Protein AF-A0AAE1W973-F1 (afdb_monomer_lite)

Organism: NCBI:txid2727404

Foldseek 3Di:
DVVVVVVVVVVVVVVVVVVVVVVVVVVDDDPPPPQDWDFDVCQQVVVCADPVSHTDTDGDDADDDVCRPPDDDDDDDDDDD

Radius of gyration: 27.18 Å; chains: 1; bounding box: 65×41×54 Å

Sequence (81 aa):
MEKSIRTMGDYWTKLLICALVLLTTQVHCHFNPRINVTFLDNAVSIGAVCLDGSPAGYHYEKGYGTGADNWLVYLPVGSQT

pLDDT: mean 84.01, std 14.31, range [52.84, 97.06]

InterPro domains:
  IPR004963 Pectinacetylesterase/NOTUM [PF03283] (34-76)
  IPR004963 Pectinacetylesterase/NOTUM [PTHR21562] (23-78)

Secondary structure (DSSP, 8-state):
-HHHHHHHHHHHHHHHHHHHHHHHHTSSS------PEEEPTTTTTTT-B-TTSPBPEEE-----GGGTT------------

Structure (mmCIF, N/CA/C/O backbone):
data_AF-A0AAE1W973-F1
#
_entry.id   AF-A0AAE1W973-F1
#
loop_
_atom_site.group_PDB
_atom_site.id
_atom_site.type_symbol
_atom_site.label_atom_id
_atom_site.label_alt_id
_atom_site.label_comp_id
_atom_site.label_asym_id
_atom_site.label_entity_id
_atom_site.label_seq_id
_atom_site.pdbx_PDB_ins_code
_atom_site.Cartn_x
_atom_site.Cartn_y
_atom_site.Cartn_z
_atom_site.occupancy
_atom_site.B_iso_or_equiv
_atom_site.auth_seq_id
_atom_site.auth_comp_id
_atom_site.auth_asym_id
_atom_site.auth_atom_id
_atom_site.pdbx_PDB_model_num
ATOM 1 N N . MET A 1 1 ? 48.683 27.701 -34.174 1.00 53.22 1 MET A N 1
ATOM 2 C CA . MET A 1 1 ? 47.309 28.060 -34.586 1.00 53.22 1 MET A CA 1
ATOM 3 C C . MET A 1 1 ? 46.426 26.823 -34.780 1.00 53.22 1 MET A C 1
ATOM 5 O O . MET A 1 1 ? 45.317 26.804 -34.284 1.00 53.22 1 MET A O 1
ATOM 9 N N . GLU A 1 2 ? 46.920 25.743 -35.390 1.00 60.66 2 GLU A N 1
ATOM 10 C CA . GLU A 1 2 ? 46.160 24.488 -35.565 1.00 60.66 2 GLU A CA 1
ATOM 11 C C . GLU A 1 2 ? 45.831 23.746 -34.250 1.00 60.66 2 GLU A C 1
ATOM 13 O O . GLU A 1 2 ? 44.740 23.207 -34.085 1.00 60.66 2 GLU A O 1
ATOM 18 N N . LYS A 1 3 ? 46.749 23.771 -33.269 1.00 61.00 3 LYS A N 1
ATOM 19 C CA . LYS A 1 3 ? 46.538 23.140 -31.954 1.00 61.00 3 LYS A CA 1
ATOM 20 C C . LYS A 1 3 ? 45.350 23.746 -31.192 1.00 61.00 3 LYS A C 1
ATOM 22 O O . LYS A 1 3 ? 44.591 22.993 -30.604 1.00 61.00 3 LYS A O 1
ATOM 27 N N . SER A 1 4 ? 45.139 25.067 -31.258 1.00 57.81 4 SER A N 1
ATOM 28 C CA . SER A 1 4 ? 44.018 25.719 -30.561 1.00 57.81 4 SER A CA 1
ATOM 29 C C . SER A 1 4 ? 42.662 25.400 -31.191 1.00 57.81 4 SER A C 1
ATOM 31 O O . SER A 1 4 ? 41.669 25.330 -30.478 1.00 57.81 4 SER A O 1
ATOM 33 N N . ILE A 1 5 ? 42.616 25.160 -32.506 1.00 63.50 5 ILE A N 1
ATOM 34 C CA . ILE A 1 5 ? 41.397 24.752 -33.222 1.00 63.50 5 ILE A CA 1
ATOM 35 C C . ILE A 1 5 ? 41.003 23.323 -32.825 1.00 63.50 5 ILE A C 1
ATOM 37 O O . ILE A 1 5 ? 39.835 23.068 -32.538 1.00 63.50 5 ILE A O 1
ATOM 41 N N . ARG A 1 6 ? 41.985 22.413 -32.728 1.00 66.88 6 ARG A N 1
ATOM 42 C CA . ARG A 1 6 ? 41.771 21.027 -32.274 1.00 66.88 6 ARG A CA 1
ATOM 43 C C . ARG A 1 6 ? 41.257 20.980 -30.832 1.00 66.88 6 ARG A C 1
ATOM 45 O O . ARG A 1 6 ? 40.216 20.390 -30.580 1.00 66.88 6 ARG A O 1
ATOM 52 N N . THR A 1 7 ? 41.913 21.702 -29.921 1.00 66.50 7 THR A N 1
ATOM 53 C CA . THR A 1 7 ? 41.501 21.775 -28.509 1.00 66.50 7 THR A CA 1
ATOM 54 C C . THR A 1 7 ? 40.100 22.372 -28.353 1.00 66.50 7 THR A C 1
ATOM 56 O O . THR A 1 7 ? 39.315 21.900 -27.538 1.00 66.50 7 THR A O 1
ATOM 59 N N . MET A 1 8 ? 39.750 23.380 -29.156 1.00 69.38 8 MET A N 1
ATOM 60 C CA . MET A 1 8 ? 38.413 23.970 -29.138 1.00 69.38 8 MET A CA 1
ATOM 61 C C . MET A 1 8 ? 37.347 22.960 -29.590 1.00 69.38 8 MET A C 1
ATOM 63 O O . MET A 1 8 ? 36.333 22.826 -28.911 1.00 69.38 8 MET A O 1
ATOM 67 N N . GLY A 1 9 ? 37.601 22.190 -30.655 1.00 78.62 9 GLY A N 1
ATOM 68 C CA . GLY A 1 9 ? 36.717 21.105 -31.108 1.00 78.62 9 GLY A CA 1
ATOM 69 C C . GLY A 1 9 ? 36.492 20.009 -30.059 1.00 78.62 9 GLY A C 1
ATOM 70 O O . GLY A 1 9 ? 35.365 19.533 -29.897 1.00 78.62 9 GLY A O 1
ATOM 71 N N . ASP A 1 10 ? 37.519 19.670 -29.279 1.00 82.31 10 ASP A N 1
ATOM 72 C CA . ASP A 1 10 ? 37.416 18.692 -28.190 1.00 82.31 10 ASP A CA 1
ATOM 73 C C . ASP A 1 10 ? 36.504 19.187 -27.055 1.00 82.31 10 ASP A C 1
ATOM 75 O O . ASP A 1 10 ? 35.700 18.416 -26.522 1.00 82.31 10 ASP A O 1
ATOM 79 N N . TYR A 1 11 ? 36.573 20.478 -26.705 1.00 87.75 11 TYR A N 1
ATOM 80 C CA . TYR A 1 11 ? 35.682 21.077 -25.705 1.00 87.75 11 TYR A CA 1
ATOM 81 C C . TYR A 1 11 ? 34.231 21.114 -26.176 1.00 87.75 11 TYR A C 1
ATOM 83 O O . TYR A 1 11 ? 33.342 20.744 -25.411 1.00 87.75 11 TYR A O 1
ATOM 91 N N . TRP A 1 12 ? 33.988 21.494 -27.432 1.00 87.69 12 TRP A N 1
ATOM 92 C CA . TRP A 1 12 ? 32.646 21.479 -28.019 1.00 87.69 12 TRP A CA 1
ATOM 93 C C . TRP A 1 12 ? 32.060 20.072 -28.054 1.00 87.69 12 TRP A C 1
ATOM 95 O O . TRP A 1 12 ? 30.898 19.888 -27.700 1.00 87.69 12 TRP A O 1
ATOM 105 N N . THR A 1 13 ? 32.875 19.072 -28.393 1.00 89.56 13 THR A N 1
ATOM 106 C CA . THR A 1 13 ? 32.453 17.666 -28.403 1.00 89.56 13 THR A CA 1
ATOM 107 C C . THR A 1 13 ? 32.111 17.183 -26.994 1.00 89.56 13 THR A C 1
ATOM 109 O O . THR A 1 13 ? 31.055 16.589 -26.787 1.00 89.56 13 THR A O 1
ATOM 112 N N . LYS A 1 14 ? 32.949 17.490 -25.995 1.00 88.62 14 LYS A N 1
ATOM 113 C CA . LYS A 1 14 ? 32.666 17.171 -24.584 1.00 88.62 14 LYS A CA 1
ATOM 114 C C . LYS A 1 14 ? 31.404 17.870 -24.077 1.00 88.62 14 LYS A C 1
ATOM 116 O O . LYS A 1 14 ? 30.622 17.247 -23.366 1.00 88.62 14 LYS A O 1
ATOM 121 N N . LEU A 1 15 ? 31.183 19.127 -24.460 1.00 91.75 15 LEU A N 1
ATOM 122 C CA . LEU A 1 15 ? 30.004 19.900 -24.071 1.00 91.75 15 LEU A CA 1
ATOM 123 C C . LEU A 1 15 ? 28.725 19.329 -24.700 1.00 91.75 15 LEU A C 1
ATOM 125 O O . LEU A 1 15 ? 27.724 19.185 -24.003 1.00 91.75 15 LEU A O 1
ATOM 129 N N . LEU A 1 16 ? 28.781 18.920 -25.970 1.00 92.38 16 LEU A N 1
ATOM 130 C CA . LEU A 1 16 ? 27.695 18.216 -26.661 1.00 92.38 16 LEU A CA 1
ATOM 131 C C . LEU A 1 16 ? 27.364 16.876 -25.995 1.00 92.38 16 LEU A C 1
ATOM 133 O O . LEU A 1 16 ? 26.194 16.588 -25.755 1.00 92.38 16 LEU A O 1
ATOM 137 N N . ILE A 1 17 ? 28.382 16.084 -25.644 1.00 91.56 17 ILE A N 1
ATOM 138 C CA . ILE A 1 17 ? 28.196 14.815 -24.927 1.00 91.56 17 ILE A CA 1
ATOM 139 C C . ILE A 1 17 ? 27.574 15.067 -23.548 1.00 91.56 17 ILE A C 1
ATOM 141 O O . ILE A 1 17 ? 26.597 14.408 -23.205 1.00 91.56 17 ILE A O 1
ATOM 145 N N . CYS A 1 18 ? 28.069 16.045 -22.781 1.00 88.69 18 CYS A N 1
ATOM 146 C CA . CYS A 1 18 ? 27.472 16.418 -21.495 1.00 88.69 18 CYS A CA 1
ATOM 147 C C . CYS A 1 18 ? 26.010 16.853 -21.648 1.00 88.69 18 CYS A C 1
ATOM 149 O O . CYS A 1 18 ? 25.168 16.405 -20.877 1.00 88.69 18 CYS A O 1
ATOM 151 N N . ALA A 1 19 ? 25.685 17.676 -22.646 1.00 89.69 19 ALA A N 1
ATOM 152 C CA . ALA A 1 19 ? 24.316 18.120 -22.895 1.00 89.69 19 ALA A CA 1
ATOM 153 C C . ALA A 1 19 ? 23.385 16.949 -23.259 1.00 89.69 19 ALA A C 1
ATOM 155 O O . ALA A 1 19 ? 22.295 16.849 -22.706 1.00 89.69 19 ALA A O 1
ATOM 156 N N . LEU A 1 20 ? 23.824 16.026 -24.122 1.00 86.19 20 LEU A N 1
ATOM 157 C CA . LEU A 1 20 ? 23.068 14.817 -24.476 1.00 86.19 20 LEU A CA 1
ATOM 158 C C . LEU A 1 20 ? 22.862 13.894 -23.267 1.00 86.19 20 LEU A C 1
ATOM 160 O O . LEU A 1 20 ? 21.755 13.404 -23.046 1.00 86.19 20 LEU A O 1
ATOM 164 N N . VAL A 1 21 ? 23.895 13.697 -22.444 1.00 85.06 21 VAL A N 1
ATOM 165 C CA . VAL A 1 21 ? 23.781 12.934 -21.193 1.00 85.06 21 VAL A CA 1
ATOM 166 C C . VAL A 1 21 ? 22.764 13.602 -20.264 1.00 85.06 21 VAL A C 1
ATOM 168 O O . VAL A 1 21 ? 21.832 12.939 -19.826 1.00 85.06 21 VAL A O 1
ATOM 171 N N . LEU A 1 22 ? 22.848 14.916 -20.047 1.00 82.19 22 LEU A N 1
ATOM 172 C CA . LEU A 1 22 ? 21.896 15.647 -19.202 1.00 82.19 22 LEU A CA 1
ATOM 173 C C . LEU A 1 22 ? 20.452 15.555 -19.726 1.00 82.19 22 LEU A C 1
ATOM 175 O O . LEU A 1 22 ? 19.536 15.302 -18.943 1.00 82.19 22 LEU A O 1
ATOM 179 N N . LEU A 1 23 ? 20.253 15.671 -21.043 1.00 77.19 23 LEU A N 1
ATOM 180 C CA . LEU A 1 23 ? 18.942 15.535 -21.692 1.00 77.19 23 LEU A CA 1
ATOM 181 C C . LEU A 1 23 ? 18.357 14.120 -21.549 1.00 77.19 23 LEU A C 1
ATOM 183 O O . LEU A 1 23 ? 17.149 13.973 -21.383 1.00 77.19 23 LEU A O 1
ATOM 187 N N . THR A 1 24 ? 19.191 13.076 -21.564 1.00 69.00 24 THR A N 1
ATOM 188 C CA . THR A 1 24 ? 18.737 11.682 -21.368 1.00 69.00 24 THR A CA 1
ATOM 189 C C . THR A 1 24 ? 18.538 11.309 -19.896 1.00 69.00 24 THR A C 1
ATOM 191 O O . THR A 1 24 ? 17.681 10.481 -19.587 1.00 69.00 24 THR A O 1
ATOM 194 N N . THR A 1 25 ? 19.256 11.946 -18.963 1.00 59.25 25 THR A N 1
ATOM 195 C CA . THR A 1 25 ? 19.105 11.685 -17.516 1.00 59.25 25 THR A CA 1
ATOM 196 C C . THR A 1 25 ? 17.780 12.174 -16.928 1.00 59.25 25 THR A C 1
ATOM 198 O O . THR A 1 25 ? 17.427 11.758 -15.831 1.00 59.25 25 THR A O 1
ATOM 201 N N . GLN A 1 26 ? 17.004 12.988 -17.654 1.00 58.34 26 GLN A N 1
ATOM 202 C CA . GLN A 1 26 ? 15.649 13.375 -17.237 1.00 58.34 26 GLN A CA 1
ATOM 203 C C . GLN A 1 26 ? 14.580 12.304 -17.525 1.00 58.34 26 GLN A C 1
ATOM 205 O O . GLN A 1 26 ? 13.425 12.484 -17.147 1.00 58.34 26 GLN A O 1
ATOM 210 N N . VAL A 1 27 ? 14.940 11.187 -18.174 1.00 57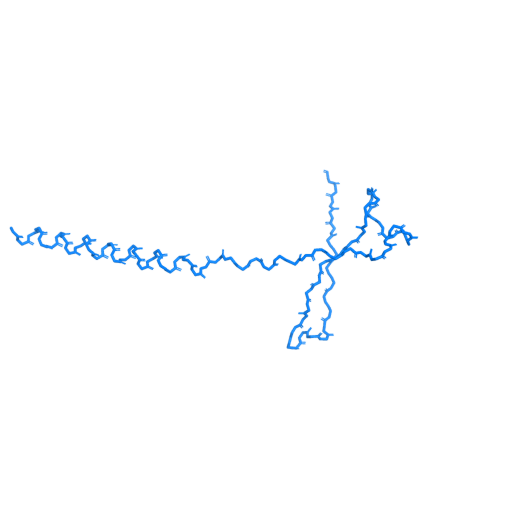.22 27 VAL A N 1
ATOM 211 C CA . VAL A 1 27 ? 13.975 10.167 -18.635 1.00 57.22 27 VAL A CA 1
ATOM 212 C C . VAL A 1 27 ? 13.901 8.943 -17.713 1.00 57.22 27 VAL A C 1
ATOM 214 O O . VAL A 1 27 ? 12.990 8.129 -17.841 1.00 57.22 27 VAL A O 1
ATOM 217 N N . HIS A 1 28 ? 14.778 8.822 -16.715 1.00 58.75 28 HIS A N 1
ATOM 218 C CA . HIS A 1 28 ? 14.696 7.735 -15.743 1.00 58.75 28 HIS A CA 1
ATOM 219 C C . HIS A 1 28 ? 14.453 8.261 -14.327 1.00 58.75 28 HIS A C 1
ATOM 221 O O . HIS A 1 28 ? 15.218 9.065 -13.805 1.00 58.75 28 HIS A O 1
ATOM 227 N N . CYS A 1 29 ? 13.410 7.699 -13.706 1.00 57.41 29 CYS A N 1
ATOM 228 C CA . CYS A 1 29 ? 13.143 7.672 -12.264 1.00 57.41 29 CYS A CA 1
ATOM 229 C C . CYS A 1 29 ? 12.246 8.778 -11.681 1.00 57.41 29 CYS A C 1
ATOM 231 O O . CYS A 1 29 ? 12.597 9.418 -10.696 1.00 57.41 29 CYS A O 1
ATOM 233 N N . HIS A 1 30 ? 11.004 8.881 -12.159 1.00 53.81 30 HIS A N 1
ATOM 234 C CA . HIS A 1 30 ? 9.893 9.134 -11.231 1.00 53.81 30 HIS A CA 1
ATOM 235 C C . HIS A 1 30 ? 8.628 8.377 -11.651 1.00 53.81 30 HIS A C 1
ATOM 237 O O . HIS A 1 30 ? 7.595 8.963 -11.949 1.00 53.81 30 HIS A O 1
ATOM 243 N N . PHE A 1 31 ? 8.710 7.045 -11.668 1.00 60.03 31 PHE A N 1
ATOM 244 C CA . PHE A 1 31 ? 7.517 6.206 -11.585 1.00 60.03 31 PHE A CA 1
ATOM 245 C C . PHE A 1 31 ? 7.513 5.537 -10.213 1.00 60.03 31 PHE A C 1
ATOM 247 O O . PHE A 1 31 ? 7.915 4.391 -10.054 1.00 60.03 31 PHE A O 1
ATOM 254 N N . ASN A 1 32 ? 7.136 6.305 -9.192 1.00 61.25 32 ASN A N 1
ATOM 255 C CA . ASN A 1 32 ? 6.691 5.729 -7.933 1.00 61.25 32 ASN A CA 1
ATOM 256 C C . ASN A 1 32 ? 5.165 5.855 -7.936 1.00 61.25 32 ASN A C 1
ATOM 258 O O . ASN A 1 32 ? 4.662 6.916 -7.546 1.00 61.25 32 ASN A O 1
ATOM 262 N N . PRO A 1 33 ? 4.424 4.865 -8.469 1.00 67.69 33 PRO A N 1
ATOM 263 C CA . PRO A 1 33 ? 2.980 4.855 -8.339 1.00 67.69 33 PRO A CA 1
ATOM 264 C C . PRO A 1 33 ? 2.686 4.729 -6.845 1.00 67.69 33 PRO A C 1
ATOM 266 O O . PRO A 1 33 ? 2.706 3.646 -6.268 1.00 67.69 33 PRO A O 1
ATOM 269 N N . ARG A 1 34 ? 2.497 5.871 -6.179 1.00 77.31 34 ARG A N 1
ATOM 270 C CA . ARG A 1 34 ? 2.104 5.910 -4.775 1.00 77.31 34 ARG A CA 1
ATOM 271 C C . ARG A 1 34 ? 0.682 5.375 -4.707 1.00 77.31 34 ARG A C 1
ATOM 273 O O . ARG A 1 34 ? -0.269 6.110 -4.958 1.00 77.31 34 ARG A O 1
ATOM 280 N N . ILE A 1 35 ? 0.544 4.091 -4.401 1.00 87.19 35 ILE A N 1
ATOM 281 C CA . ILE A 1 35 ? -0.756 3.483 -4.141 1.00 87.19 35 ILE A CA 1
ATOM 282 C C . ILE A 1 35 ? -1.212 4.009 -2.786 1.00 87.19 35 ILE A C 1
ATOM 284 O O . ILE A 1 35 ? -0.582 3.740 -1.761 1.00 87.19 35 ILE A O 1
ATOM 288 N N . ASN A 1 36 ? -2.285 4.793 -2.777 1.00 92.44 36 ASN A N 1
ATOM 289 C CA . ASN A 1 36 ? -2.809 5.334 -1.534 1.00 92.44 36 ASN A CA 1
ATOM 290 C C . ASN A 1 36 ? -3.364 4.207 -0.652 1.00 92.44 36 ASN A C 1
ATOM 292 O O . ASN A 1 36 ? -3.866 3.200 -1.158 1.00 92.44 36 ASN A O 1
ATOM 296 N N . VAL A 1 37 ? -3.276 4.376 0.665 1.00 93.50 37 VAL A N 1
ATOM 297 C CA . VAL A 1 37 ? -3.941 3.461 1.596 1.00 93.50 37 VAL A CA 1
ATOM 298 C C . VAL A 1 37 ? -5.449 3.711 1.556 1.00 93.50 37 VAL A C 1
ATOM 300 O O . VAL A 1 37 ? -5.902 4.857 1.560 1.00 93.50 37 VAL A O 1
ATOM 303 N N . THR A 1 38 ? -6.224 2.634 1.505 1.00 95.56 38 THR A N 1
ATOM 304 C CA . THR A 1 38 ? -7.679 2.655 1.666 1.00 95.56 38 THR A CA 1
ATOM 305 C C . THR A 1 38 ? -8.004 2.152 3.064 1.00 95.56 38 THR A C 1
ATOM 307 O O . THR A 1 38 ? -7.667 1.017 3.399 1.00 95.56 38 THR A O 1
ATOM 310 N N . PHE A 1 39 ? -8.624 2.994 3.888 1.00 95.81 39 PHE A N 1
ATOM 311 C CA . PHE A 1 39 ? -9.111 2.593 5.207 1.00 95.81 39 PHE A CA 1
ATOM 312 C C . PHE A 1 39 ? -10.482 1.944 5.085 1.00 95.81 39 PHE A C 1
ATOM 314 O O . PHE A 1 39 ? -11.273 2.315 4.219 1.00 95.81 39 PHE A O 1
ATOM 321 N N . LEU A 1 40 ? -10.758 0.976 5.953 1.00 94.62 40 LEU A N 1
ATOM 322 C CA . LEU A 1 40 ? -12.048 0.308 5.956 1.00 94.62 40 LEU A CA 1
ATOM 323 C C . LEU A 1 40 ? -13.144 1.245 6.486 1.00 94.62 40 LEU A C 1
ATOM 325 O O . LEU A 1 40 ? -13.004 1.851 7.552 1.00 94.62 40 LEU A O 1
ATOM 329 N N . ASP A 1 41 ? -14.257 1.333 5.761 1.00 93.94 41 ASP A N 1
ATOM 330 C CA . ASP A 1 41 ? -15.422 2.083 6.219 1.00 93.94 41 ASP A CA 1
ATOM 331 C C . ASP A 1 41 ? -15.944 1.496 7.530 1.00 93.94 41 ASP A C 1
ATOM 333 O O . ASP A 1 41 ? -16.056 0.279 7.688 1.00 93.94 41 ASP A O 1
ATOM 337 N N . ASN A 1 42 ? -16.281 2.368 8.483 1.00 95.06 42 ASN A N 1
ATOM 338 C CA . ASN A 1 42 ? -16.784 1.965 9.797 1.00 95.06 42 ASN A CA 1
ATOM 339 C C . ASN A 1 42 ? -15.830 1.022 10.570 1.00 95.06 42 ASN A C 1
ATOM 341 O O . ASN A 1 42 ? -16.266 0.318 11.480 1.00 95.06 42 ASN A O 1
ATOM 345 N N . ALA A 1 43 ? -14.526 1.033 10.250 1.00 96.88 43 ALA A N 1
ATOM 346 C CA . ALA A 1 43 ? -13.499 0.187 10.870 1.00 96.88 43 ALA A CA 1
ATOM 347 C C . ALA A 1 43 ? -13.603 0.138 12.400 1.00 96.88 43 ALA A C 1
ATOM 349 O O . ALA A 1 43 ? -13.632 -0.935 12.999 1.00 96.88 43 ALA A O 1
ATOM 350 N N . VAL A 1 44 ? -13.729 1.312 13.024 1.00 96.19 44 VAL A N 1
ATOM 351 C CA . VAL A 1 44 ? -13.814 1.445 14.482 1.00 96.19 44 VAL A CA 1
ATOM 352 C C . VAL A 1 44 ? -15.079 0.786 15.031 1.00 96.19 44 VAL A C 1
ATOM 354 O O . VAL A 1 44 ? -15.004 0.076 16.029 1.00 96.19 44 VAL A O 1
ATOM 357 N N . SER A 1 45 ? -16.237 0.958 14.383 1.00 97.06 45 SER A N 1
ATOM 358 C CA . SER A 1 45 ? -17.495 0.404 14.903 1.00 97.06 45 SER A CA 1
ATOM 359 C C . SER A 1 45 ? -17.584 -1.114 14.766 1.00 97.06 45 SER A C 1
ATOM 361 O O . SER A 1 45 ? -18.320 -1.740 15.521 1.00 97.06 45 SER A O 1
ATOM 363 N N . ILE A 1 46 ? -16.860 -1.707 13.810 1.00 96.25 46 ILE A N 1
ATOM 364 C CA . ILE A 1 46 ? -16.811 -3.166 13.617 1.00 96.25 46 ILE A CA 1
ATOM 365 C C . ILE A 1 46 ? -15.585 -3.821 14.275 1.00 96.25 46 ILE A C 1
ATOM 367 O O . ILE A 1 46 ? -15.411 -5.032 14.164 1.00 96.25 46 ILE A O 1
ATOM 371 N N . GLY A 1 47 ? -14.728 -3.042 14.943 1.00 95.44 47 GLY A N 1
ATOM 372 C CA . GLY A 1 47 ? -13.522 -3.537 15.615 1.00 95.44 47 GLY A CA 1
ATOM 373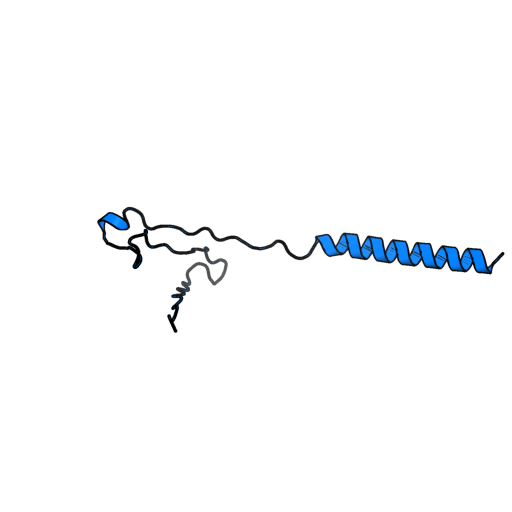 C C . GLY A 1 47 ? -12.354 -3.893 14.684 1.00 95.44 47 GLY A C 1
ATOM 374 O O . GLY A 1 47 ? -11.404 -4.535 15.122 1.00 95.44 47 GLY A O 1
ATOM 375 N N . ALA A 1 48 ? -12.388 -3.476 13.418 1.00 96.50 48 ALA A N 1
ATOM 376 C CA . ALA A 1 48 ? -11.303 -3.673 12.457 1.00 96.50 48 ALA A CA 1
ATOM 377 C C . ALA A 1 48 ? -10.218 -2.593 12.628 1.00 96.50 48 ALA A C 1
ATOM 379 O O . ALA A 1 48 ? -10.054 -1.707 11.786 1.00 96.50 48 ALA A O 1
ATOM 380 N N . VAL A 1 49 ? -9.503 -2.648 13.750 1.00 96.31 49 VAL A 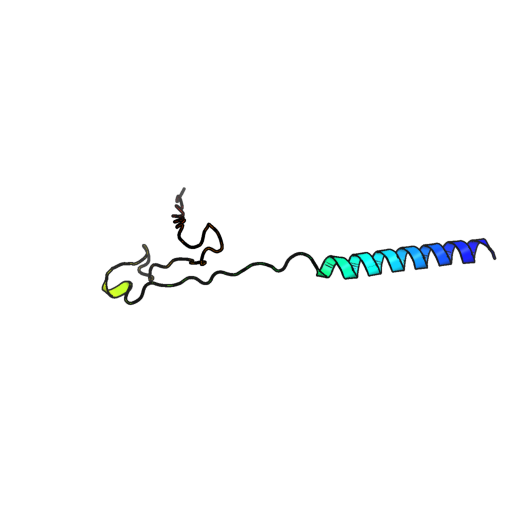N 1
ATOM 381 C CA . VAL A 1 49 ? -8.510 -1.642 14.153 1.00 96.31 49 VAL A CA 1
ATOM 382 C C . VAL A 1 49 ? -7.122 -2.245 14.368 1.00 96.31 49 VAL A C 1
ATOM 384 O O . VAL A 1 49 ? -6.975 -3.437 14.640 1.00 96.31 49 VAL A O 1
ATOM 387 N N . CYS A 1 50 ? -6.099 -1.404 14.248 1.00 93.94 50 CYS A N 1
ATOM 388 C CA . CYS A 1 50 ? -4.723 -1.711 14.627 1.00 93.94 50 CYS A CA 1
ATOM 389 C C . CYS A 1 50 ? -4.568 -1.786 16.159 1.00 93.94 50 CYS A C 1
ATOM 391 O O . CYS A 1 50 ? -5.479 -1.447 16.915 1.00 93.94 50 CYS A O 1
ATOM 393 N N . LEU A 1 51 ? -3.382 -2.187 16.635 1.00 93.75 51 LEU A N 1
ATOM 394 C CA . LEU A 1 51 ? -3.079 -2.277 18.074 1.00 93.75 51 LEU A CA 1
ATOM 395 C C . LEU A 1 51 ? -3.194 -0.933 18.818 1.00 93.75 51 LEU A C 1
ATOM 397 O O . LEU A 1 51 ? -3.407 -0.924 20.026 1.00 93.75 51 LEU A O 1
ATOM 401 N N . ASP A 1 52 ? -3.057 0.187 18.109 1.00 95.06 52 ASP A N 1
ATOM 402 C CA . ASP A 1 52 ? -3.211 1.545 18.639 1.00 95.06 52 ASP A CA 1
ATOM 403 C C . ASP A 1 52 ? -4.653 2.086 18.530 1.00 95.06 52 ASP A C 1
ATOM 405 O O . ASP A 1 52 ? -4.920 3.218 18.929 1.00 95.06 52 ASP A O 1
ATOM 409 N N . GLY A 1 53 ? -5.590 1.296 17.996 1.00 95.81 53 GLY A N 1
ATOM 410 C CA . GLY A 1 53 ? -6.986 1.689 17.793 1.00 95.81 53 GLY A CA 1
ATOM 411 C C . GLY A 1 53 ? -7.255 2.483 16.510 1.00 95.81 53 GLY A C 1
ATOM 412 O O . GLY A 1 53 ? -8.409 2.833 16.253 1.00 95.81 53 GLY A O 1
ATOM 413 N N . SER A 1 54 ? -6.241 2.758 15.684 1.00 95.56 54 SER A N 1
ATOM 414 C CA . SER A 1 54 ? -6.444 3.381 14.372 1.00 95.56 54 SER A CA 1
ATOM 415 C C . SER A 1 54 ? -7.167 2.431 13.395 1.00 95.56 54 SER A C 1
ATOM 417 O O . SER A 1 54 ? -7.065 1.208 13.537 1.00 95.56 54 SER A O 1
ATOM 419 N N . PRO A 1 55 ? -7.915 2.947 12.397 1.00 97.06 55 PRO A N 1
ATOM 420 C CA . PRO A 1 55 ? -8.560 2.115 11.381 1.00 97.06 55 PRO A CA 1
ATOM 421 C C . PRO A 1 55 ? -7.563 1.235 10.620 1.00 97.06 55 PRO A C 1
ATOM 423 O O . PRO A 1 55 ? -6.550 1.728 10.122 1.00 97.06 55 PRO A O 1
ATOM 426 N N . ALA A 1 56 ? -7.878 -0.051 10.458 1.00 94.81 56 ALA A N 1
ATOM 427 C CA . ALA A 1 56 ? -7.131 -0.905 9.542 1.00 94.81 56 ALA A CA 1
ATOM 428 C C . ALA A 1 56 ? -7.337 -0.460 8.078 1.00 94.81 56 ALA A C 1
ATOM 430 O O . ALA A 1 56 ? -8.369 0.119 7.716 1.00 94.81 56 ALA A O 1
ATOM 431 N N . GLY A 1 57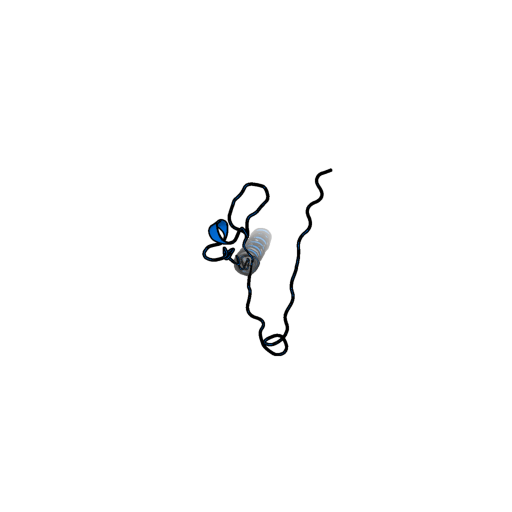 ? -6.361 -0.753 7.218 1.00 94.62 57 GLY A N 1
ATOM 432 C CA . GLY A 1 57 ? -6.406 -0.387 5.805 1.00 94.62 57 GLY A CA 1
ATOM 433 C C . GLY A 1 57 ? -5.558 -1.292 4.917 1.00 94.62 57 GLY A C 1
ATOM 434 O O . GLY A 1 57 ? -4.809 -2.141 5.401 1.00 94.62 57 GLY A O 1
ATOM 435 N N . TYR A 1 58 ? -5.692 -1.110 3.606 1.00 94.62 58 TYR A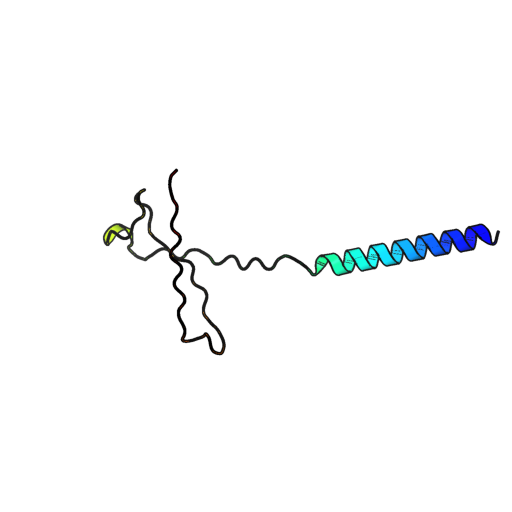 N 1
ATOM 436 C CA . TYR A 1 58 ? -4.985 -1.884 2.586 1.00 94.62 58 TYR A CA 1
ATOM 437 C C . TYR A 1 58 ? -4.559 -1.007 1.405 1.00 94.62 58 TYR A C 1
ATOM 439 O O . TYR A 1 58 ? -5.150 0.037 1.126 1.00 94.62 58 TYR A O 1
ATOM 447 N N . HIS A 1 59 ? -3.538 -1.459 0.684 1.00 94.69 59 HIS A N 1
ATOM 448 C CA . HIS A 1 59 ? -3.203 -0.944 -0.641 1.00 94.69 59 HIS A CA 1
ATOM 449 C C . HIS A 1 59 ? -3.879 -1.824 -1.692 1.00 94.69 59 HIS A C 1
ATOM 451 O O . HIS A 1 59 ? -3.872 -3.049 -1.565 1.00 94.69 59 HIS A O 1
ATOM 457 N N . TYR A 1 60 ? -4.466 -1.213 -2.719 1.00 94.00 60 TYR A N 1
ATOM 458 C CA . TYR A 1 60 ? -5.115 -1.938 -3.807 1.00 94.00 60 TYR A CA 1
ATOM 459 C C . TYR A 1 60 ? -4.713 -1.362 -5.154 1.00 94.00 60 TYR A C 1
ATOM 461 O O . TYR A 1 60 ? -4.828 -0.162 -5.398 1.00 94.00 60 TYR A O 1
ATOM 469 N N . GLU A 1 61 ? -4.281 -2.254 -6.033 1.00 91.88 61 GLU A N 1
ATOM 470 C CA . GLU A 1 61 ? -4.016 -1.966 -7.428 1.00 91.88 61 GLU A CA 1
ATOM 471 C C . GLU A 1 61 ? -4.726 -3.024 -8.267 1.00 91.88 61 GLU A C 1
ATOM 473 O O . GLU A 1 61 ? -4.638 -4.223 -7.994 1.00 91.88 61 GLU A O 1
ATOM 478 N N . LYS A 1 62 ? -5.483 -2.575 -9.269 1.00 92.06 62 LYS A N 1
ATOM 479 C CA . LYS A 1 62 ? -6.254 -3.473 -10.122 1.00 92.06 62 LYS A CA 1
ATOM 480 C C . LYS A 1 62 ? -5.316 -4.186 -11.097 1.00 92.06 62 LYS A C 1
ATOM 482 O O . LYS A 1 62 ? -4.581 -3.535 -11.837 1.00 92.06 62 LYS A O 1
ATOM 487 N N . GLY A 1 63 ? -5.400 -5.515 -11.140 1.00 91.94 63 GLY A N 1
ATOM 488 C CA . GLY A 1 63 ? -4.704 -6.321 -12.140 1.00 91.94 63 GLY A CA 1
ATOM 489 C C . GLY A 1 63 ? -5.149 -5.999 -13.572 1.00 91.94 63 GLY A C 1
ATOM 490 O O . GLY A 1 63 ? -6.246 -5.491 -13.814 1.00 91.94 63 GLY A O 1
ATOM 491 N N . TYR A 1 64 ? -4.299 -6.322 -14.544 1.00 93.88 64 TYR A N 1
ATOM 492 C CA . TYR A 1 64 ? -4.565 -6.115 -15.969 1.00 93.88 64 TYR A CA 1
ATOM 493 C C . TYR A 1 64 ? -4.210 -7.358 -16.792 1.00 93.88 64 TYR A C 1
ATOM 495 O O . TYR A 1 64 ? -3.484 -8.244 -16.335 1.00 93.88 64 TYR A O 1
ATOM 503 N N . GLY A 1 65 ? -4.733 -7.431 -18.020 1.00 96.00 65 GLY A N 1
ATOM 504 C CA . GLY A 1 65 ? -4.494 -8.554 -18.929 1.00 96.00 65 GLY A CA 1
ATOM 505 C C . GLY A 1 65 ? -4.900 -9.890 -18.304 1.00 96.00 65 GLY A C 1
ATOM 506 O O . GLY A 1 65 ? -5.988 -10.020 -17.750 1.00 96.00 65 GLY A O 1
ATOM 507 N N . THR A 1 66 ? -4.000 -10.870 -18.341 1.00 95.31 66 THR A N 1
ATOM 508 C CA . THR A 1 66 ? -4.214 -12.199 -17.742 1.00 95.31 66 THR A CA 1
ATOM 509 C C . THR A 1 66 ? -4.290 -12.179 -16.214 1.00 95.31 66 THR A C 1
ATOM 511 O O . THR A 1 66 ? -4.677 -13.174 -15.612 1.00 95.31 66 THR A O 1
ATOM 514 N N . GLY A 1 67 ? -3.903 -11.076 -15.567 1.00 93.06 67 GLY A N 1
ATOM 515 C CA . GLY A 1 67 ? -3.970 -10.895 -14.118 1.00 93.06 67 GLY A CA 1
ATOM 516 C C . GLY A 1 67 ? -5.257 -10.237 -13.616 1.00 93.06 67 GLY A C 1
ATOM 517 O O . GLY A 1 67 ? -5.390 -10.076 -12.412 1.00 93.06 67 GLY A O 1
ATOM 518 N N . ALA A 1 68 ? -6.185 -9.833 -14.492 1.00 95.50 68 ALA A N 1
ATOM 519 C CA . ALA A 1 68 ? -7.358 -9.037 -14.103 1.00 95.50 68 ALA A CA 1
ATOM 520 C C . ALA A 1 68 ? -8.300 -9.747 -13.111 1.00 95.50 68 ALA A C 1
ATOM 522 O O . ALA A 1 68 ? -8.875 -9.086 -12.249 1.00 95.50 68 ALA A O 1
ATOM 523 N N . ASP A 1 69 ? -8.404 -11.075 -13.213 1.00 96.00 69 ASP A N 1
ATOM 524 C CA . ASP A 1 69 ? -9.254 -11.914 -12.354 1.00 96.00 69 ASP A CA 1
ATOM 525 C C . ASP A 1 69 ? -8.452 -12.688 -11.291 1.00 96.00 69 ASP A C 1
ATOM 527 O O . ASP A 1 69 ? -8.994 -13.529 -10.573 1.00 96.00 69 ASP A O 1
ATOM 531 N N . ASN A 1 70 ? -7.149 -12.415 -11.181 1.00 95.06 70 ASN A N 1
ATOM 532 C CA . ASN A 1 70 ? -6.256 -13.065 -10.230 1.00 95.06 70 ASN A CA 1
ATOM 533 C C . ASN A 1 70 ? -5.971 -12.138 -9.046 1.00 95.06 70 ASN A C 1
ATOM 535 O O . ASN A 1 70 ? -5.684 -10.955 -9.221 1.00 95.06 70 ASN A O 1
ATOM 539 N N . TRP A 1 71 ? -6.002 -12.694 -7.835 1.00 95.56 71 TRP A N 1
ATOM 540 C CA . TRP A 1 71 ? -5.793 -11.940 -6.601 1.00 95.56 71 TRP A CA 1
ATOM 541 C C . TRP A 1 71 ? -4.457 -12.299 -5.954 1.00 95.56 71 TRP A C 1
ATOM 543 O O . TRP A 1 71 ? -4.153 -13.473 -5.748 1.00 95.56 71 TRP A O 1
ATOM 553 N N . LEU A 1 72 ? -3.685 -11.275 -5.585 1.00 94.25 72 LEU A N 1
ATOM 554 C CA . LEU A 1 72 ? -2.508 -11.399 -4.730 1.00 94.25 72 LEU A CA 1
ATOM 555 C C . LEU A 1 72 ? -2.773 -10.641 -3.430 1.00 94.25 72 LEU A C 1
ATOM 557 O O . LEU A 1 72 ? -2.971 -9.429 -3.446 1.00 94.25 72 LEU A O 1
ATOM 561 N N . VAL A 1 73 ? -2.748 -11.354 -2.306 1.00 95.81 73 VAL A N 1
ATOM 562 C CA . VAL A 1 73 ? -2.898 -10.761 -0.973 1.00 95.81 73 VAL A CA 1
ATOM 563 C C . VAL A 1 73 ? -1.563 -10.868 -0.249 1.00 95.81 73 VAL A C 1
ATOM 565 O O . VAL A 1 73 ? -1.093 -11.967 0.036 1.00 95.81 73 VAL A O 1
ATOM 568 N N . TYR A 1 74 ? -0.948 -9.722 0.038 1.00 94.38 74 TYR A N 1
ATOM 569 C CA . TYR A 1 74 ? 0.300 -9.642 0.791 1.00 94.38 74 TYR A CA 1
ATOM 570 C C . TYR A 1 74 ? 0.021 -9.162 2.216 1.00 94.38 74 TYR A C 1
ATOM 572 O O . TYR A 1 74 ? -0.522 -8.077 2.415 1.00 94.38 74 TYR A O 1
ATOM 580 N N . LEU A 1 75 ? 0.395 -9.977 3.203 1.00 94.19 75 LEU A N 1
ATOM 581 C CA . LEU A 1 75 ? 0.222 -9.689 4.626 1.00 94.19 75 LEU A CA 1
ATOM 582 C C . LEU A 1 75 ? 1.602 -9.427 5.247 1.00 94.19 75 LEU A C 1
ATOM 584 O O . LEU A 1 75 ? 2.300 -10.386 5.585 1.00 94.19 75 LEU A O 1
ATO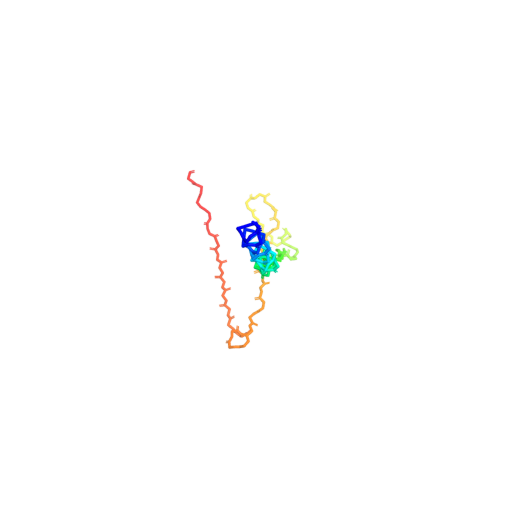M 588 N N . PRO A 1 76 ? 2.038 -8.159 5.366 1.00 89.19 76 PRO A N 1
ATOM 589 C CA . PRO A 1 76 ? 3.314 -7.849 5.990 1.00 89.19 76 PRO A CA 1
ATOM 590 C C . PRO A 1 76 ? 3.254 -8.184 7.480 1.00 89.19 76 PRO A C 1
ATOM 592 O O . PRO A 1 76 ? 2.322 -7.798 8.184 1.00 89.19 76 PRO A O 1
ATOM 595 N N . VAL A 1 77 ? 4.281 -8.869 7.969 1.00 86.25 77 VAL A N 1
ATOM 596 C CA . VAL A 1 77 ? 4.472 -9.118 9.397 1.00 86.25 77 VAL A CA 1
ATOM 597 C C . VAL A 1 77 ? 5.692 -8.326 9.843 1.00 86.25 77 VAL A C 1
ATOM 599 O O . VAL A 1 77 ? 6.766 -8.452 9.258 1.00 86.25 77 VAL A O 1
ATOM 602 N N . GLY A 1 78 ? 5.526 -7.496 10.871 1.00 75.75 78 GLY A N 1
ATOM 603 C CA . GLY A 1 78 ? 6.639 -6.883 11.588 1.00 75.75 78 GLY A CA 1
ATOM 604 C C . GLY A 1 78 ? 6.962 -7.701 12.834 1.00 75.75 78 GLY A C 1
ATOM 605 O O . GLY A 1 78 ? 6.060 -8.040 13.597 1.00 75.75 78 GLY A O 1
ATOM 606 N N . SER A 1 79 ? 8.236 -8.015 13.059 1.00 78.44 79 SER A N 1
ATOM 607 C CA . SER A 1 79 ? 8.711 -8.541 14.342 1.00 78.44 79 SER A CA 1
ATOM 608 C C . SER A 1 79 ? 9.232 -7.387 15.197 1.00 78.44 79 SER A C 1
ATOM 610 O O . SER A 1 79 ? 10.120 -6.663 14.751 1.00 78.44 79 SER A O 1
ATOM 612 N N . GLN A 1 80 ? 8.720 -7.224 16.419 1.00 62.41 80 GLN A N 1
ATOM 613 C CA . GLN A 1 80 ? 9.413 -6.425 17.433 1.00 62.41 80 GLN A CA 1
ATOM 614 C C . GLN A 1 80 ? 10.509 -7.308 18.042 1.00 62.41 80 GLN A C 1
ATOM 616 O O . GLN A 1 80 ? 10.195 -8.247 18.771 1.00 62.41 80 GLN A O 1
ATOM 621 N N . THR A 1 81 ? 11.766 -7.064 17.672 1.00 52.84 81 THR A N 1
ATOM 622 C CA . THR A 1 81 ? 12.955 -7.602 18.360 1.00 52.84 81 THR A CA 1
ATOM 623 C C . THR A 1 81 ? 13.505 -6.573 19.322 1.00 52.84 81 THR A C 1
ATOM 625 O O . THR A 1 81 ? 13.602 -5.405 18.878 1.00 52.84 81 THR A O 1
#